Protein AF-A0A1Y2MIF7-F1 (afdb_monomer_lite)

Radius of gyration: 15.3 Å; chains: 1; bounding box: 38×21×33 Å

Organism: Pseudonocardia autotrophica (NCBI:txid2074)

Foldseek 3Di:
DWAFDFDDLVVQPADPPPRHRDPVVQVCCCVPPVRTDDTDDDCPDDDDDDPPDDDDDD

Secondary structure (DSSP, 8-state):
-PEEEE--GGGG--BTTTB---SHHHHHHHHHHTTEEEEE---SS-----TT------

pLDDT: mean 92.42, std 6.51, range [62.06, 97.81]

Sequence (58 aa):
MATPIARCVMVTRAQPGGIDIDREVPRRIHRDRARNLSVGGSVTDPGLVQIGDELTTT

Structure (mmCIF, N/CA/C/O backbone):
data_AF-A0A1Y2MIF7-F1
#
_entry.id   AF-A0A1Y2MIF7-F1
#
loop_
_atom_site.group_PDB
_atom_site.id
_atom_site.type_symbol
_atom_site.label_atom_id
_atom_site.label_alt_id
_atom_site.label_comp_id
_atom_site.label_asym_id
_atom_site.label_entity_id
_atom_site.label_seq_id
_atom_site.pdbx_PDB_ins_code
_atom_site.Cartn_x
_atom_site.Cartn_y
_atom_site.Cartn_z
_atom_site.occupancy
_atom_site.B_iso_or_equiv
_atom_site.auth_seq_id
_atom_site.auth_comp_id
_atom_site.auth_asym_id
_atom_site.auth_atom_id
_atom_site.pdbx_PDB_model_num
ATOM 1 N N . MET A 1 1 ? -12.767 8.566 -1.388 1.00 62.06 1 MET A N 1
ATOM 2 C CA . MET A 1 1 ? -11.941 7.755 -2.315 1.00 62.06 1 MET A CA 1
ATOM 3 C C . MET A 1 1 ? -10.496 7.813 -1.858 1.00 62.06 1 MET A C 1
ATOM 5 O O . MET A 1 1 ? -10.005 8.909 -1.621 1.00 62.06 1 MET A O 1
ATOM 9 N N . ALA A 1 2 ? -9.840 6.664 -1.696 1.00 76.19 2 ALA A N 1
ATOM 10 C CA . ALA A 1 2 ? -8.451 6.621 -1.251 1.00 76.19 2 ALA A CA 1
ATOM 11 C C . ALA A 1 2 ? -7.505 7.016 -2.400 1.00 76.19 2 ALA A C 1
ATOM 13 O O . ALA A 1 2 ? -7.633 6.511 -3.517 1.00 76.19 2 ALA A O 1
ATOM 14 N N . THR A 1 3 ? -6.571 7.930 -2.140 1.00 88.56 3 THR A N 1
ATOM 15 C CA . THR A 1 3 ? -5.649 8.442 -3.166 1.00 88.56 3 THR A CA 1
ATOM 16 C C . THR A 1 3 ? -4.485 7.466 -3.346 1.00 88.56 3 THR A C 1
ATOM 18 O O . THR A 1 3 ? -3.837 7.144 -2.348 1.00 88.56 3 THR A O 1
ATOM 21 N N . PRO A 1 4 ? -4.167 6.995 -4.568 1.00 92.50 4 PRO A N 1
ATOM 22 C CA . PRO A 1 4 ? -2.979 6.179 -4.800 1.00 92.50 4 PRO A CA 1
ATOM 23 C C . PRO A 1 4 ? -1.701 6.922 -4.404 1.00 92.50 4 PRO A C 1
ATOM 25 O O . PRO A 1 4 ? -1.523 8.091 -4.742 1.00 92.50 4 PRO A O 1
ATOM 28 N N . ILE A 1 5 ? -0.793 6.234 -3.713 1.00 94.25 5 ILE A N 1
ATOM 29 C CA . ILE A 1 5 ? 0.471 6.803 -3.242 1.00 94.25 5 ILE A CA 1
ATOM 30 C C . ILE A 1 5 ? 1.646 6.074 -3.891 1.00 94.25 5 ILE A C 1
ATOM 32 O O . ILE A 1 5 ? 1.816 4.855 -3.740 1.00 94.25 5 ILE A O 1
ATOM 36 N N . ALA A 1 6 ? 2.485 6.854 -4.574 1.00 94.88 6 ALA A N 1
ATOM 37 C CA . ALA A 1 6 ? 3.710 6.378 -5.192 1.00 94.88 6 ALA A CA 1
ATOM 38 C C . ALA A 1 6 ? 4.781 6.043 -4.142 1.00 94.88 6 ALA A C 1
ATOM 40 O O . ALA A 1 6 ? 4.968 6.762 -3.158 1.00 94.88 6 ALA A O 1
ATOM 41 N N . ARG A 1 7 ? 5.539 4.967 -4.367 1.00 94.56 7 ARG A N 1
ATOM 42 C CA . ARG A 1 7 ? 6.694 4.610 -3.536 1.00 94.56 7 ARG A CA 1
ATOM 43 C C . ARG A 1 7 ? 7.968 5.252 -4.067 1.00 94.56 7 ARG A C 1
ATOM 45 O O . ARG A 1 7 ? 8.269 5.190 -5.256 1.00 94.56 7 ARG A O 1
ATOM 52 N N . CYS A 1 8 ? 8.735 5.843 -3.157 1.00 91.38 8 CYS A N 1
ATOM 53 C CA . CYS A 1 8 ? 10.079 6.342 -3.420 1.00 91.38 8 CYS A CA 1
ATOM 54 C C . CYS A 1 8 ? 11.137 5.303 -3.014 1.00 91.38 8 CYS A C 1
ATOM 56 O O . CYS A 1 8 ? 10.815 4.257 -2.450 1.00 91.38 8 CYS A O 1
ATOM 58 N N . VAL A 1 9 ? 12.413 5.625 -3.245 1.00 92.81 9 VAL A N 1
ATOM 59 C CA . VAL A 1 9 ? 13.579 4.776 -2.928 1.00 92.81 9 VAL A CA 1
ATOM 60 C C . VAL A 1 9 ? 13.630 4.291 -1.473 1.00 92.81 9 VAL A C 1
ATOM 62 O O . VAL A 1 9 ? 14.271 3.294 -1.179 1.00 92.81 9 VAL A O 1
ATOM 65 N N . MET A 1 10 ? 12.909 4.937 -0.555 1.00 92.81 10 MET A N 1
ATOM 66 C CA . MET A 1 10 ? 12.852 4.542 0.855 1.00 92.81 10 MET A CA 1
ATOM 67 C C . MET A 1 10 ? 12.453 3.075 1.074 1.00 92.81 10 MET A C 1
ATOM 69 O O . MET A 1 10 ? 12.862 2.497 2.075 1.00 92.81 10 MET A O 1
ATOM 73 N N . VAL A 1 11 ? 11.706 2.462 0.146 1.00 91.38 11 VAL A N 1
ATOM 74 C CA . VAL A 1 11 ? 11.335 1.034 0.218 1.00 91.38 11 VAL A CA 1
ATOM 75 C C . VAL A 1 11 ? 12.502 0.062 0.032 1.00 91.38 11 VAL A C 1
ATOM 77 O O . VAL A 1 11 ? 12.314 -1.122 0.267 1.00 91.38 11 VAL A O 1
ATOM 80 N N . THR A 1 12 ? 13.682 0.523 -0.394 1.00 92.62 12 THR A N 1
ATOM 81 C CA . THR A 1 12 ? 14.858 -0.343 -0.611 1.00 92.62 12 THR A CA 1
ATOM 82 C C . THR A 1 12 ? 15.830 -0.348 0.554 1.00 92.62 12 THR A C 1
ATOM 84 O O . THR A 1 12 ? 16.928 -0.878 0.417 1.00 92.62 12 THR A O 1
ATOM 87 N N . ARG A 1 13 ? 15.530 0.339 1.658 1.00 92.06 13 ARG A N 1
ATOM 88 C CA . ARG A 1 13 ? 16.454 0.384 2.795 1.00 92.06 13 ARG A CA 1
ATOM 89 C C . ARG A 1 13 ? 16.558 -1.004 3.423 1.00 92.06 13 ARG A C 1
ATOM 91 O O . ARG A 1 13 ? 15.524 -1.608 3.702 1.00 92.06 13 ARG A O 1
ATOM 98 N N . ALA A 1 14 ? 17.786 -1.449 3.692 1.00 95.31 14 ALA A N 1
ATOM 99 C CA . ALA A 1 14 ? 18.023 -2.667 4.460 1.00 95.31 14 ALA A CA 1
ATOM 100 C C . ALA A 1 14 ? 17.283 -2.599 5.804 1.00 95.31 14 ALA A C 1
ATOM 102 O O . ALA A 1 14 ? 17.220 -1.530 6.421 1.00 95.31 14 ALA A O 1
ATOM 103 N N . GLN A 1 15 ? 16.715 -3.723 6.233 1.00 93.31 15 GLN A N 1
ATOM 104 C CA . GLN A 1 15 ? 16.027 -3.849 7.514 1.00 93.31 15 GLN A CA 1
ATOM 105 C C . GLN A 1 15 ? 16.843 -4.720 8.475 1.00 93.31 15 GLN A C 1
ATOM 107 O O . GLN A 1 15 ? 17.526 -5.655 8.042 1.00 93.31 15 GLN A O 1
ATOM 112 N N . PRO A 1 16 ? 16.759 -4.456 9.790 1.00 94.00 16 PRO A N 1
ATOM 113 C CA . PRO A 1 16 ? 17.267 -5.378 10.797 1.00 94.00 16 PRO A CA 1
ATOM 114 C C . PRO A 1 16 ? 16.715 -6.795 10.582 1.00 94.00 16 PRO A C 1
ATOM 116 O O . PRO A 1 16 ? 15.578 -6.962 10.148 1.00 94.00 16 PRO A O 1
ATOM 119 N N . GLY A 1 17 ? 17.513 -7.817 10.901 1.00 92.19 17 GLY A N 1
ATOM 120 C CA . GLY A 1 17 ? 17.107 -9.217 10.716 1.00 92.19 17 GLY A CA 1
ATOM 121 C C . GLY A 1 17 ? 17.463 -9.821 9.353 1.00 92.19 17 GLY A C 1
ATOM 122 O O . GLY A 1 17 ? 16.923 -10.864 9.004 1.00 92.19 17 GLY A O 1
ATOM 123 N N . GLY A 1 18 ? 18.387 -9.202 8.607 1.00 88.81 18 GLY A N 1
ATOM 124 C CA . GLY A 1 18 ? 19.006 -9.816 7.424 1.00 88.81 18 GLY A CA 1
ATOM 125 C C . GLY A 1 18 ? 18.292 -9.548 6.100 1.00 88.81 18 GLY A C 1
ATOM 126 O O . GLY A 1 18 ? 18.470 -10.307 5.153 1.00 88.81 18 GLY A O 1
ATOM 127 N N . ILE A 1 19 ? 17.484 -8.487 6.016 1.00 92.00 19 ILE A N 1
ATOM 128 C CA . ILE A 1 19 ? 16.908 -8.044 4.742 1.00 92.00 19 ILE A CA 1
ATOM 129 C C . ILE A 1 19 ? 17.817 -6.958 4.174 1.00 92.00 19 ILE A C 1
ATOM 131 O O . ILE A 1 19 ? 17.774 -5.809 4.616 1.00 92.00 19 ILE A O 1
ATOM 135 N N . ASP A 1 20 ? 18.647 -7.326 3.204 1.00 94.94 20 ASP A N 1
ATOM 136 C CA . ASP A 1 20 ? 19.559 -6.402 2.533 1.00 94.94 20 ASP A CA 1
ATOM 137 C C . ASP A 1 20 ? 18.831 -5.409 1.615 1.00 94.94 20 ASP A C 1
ATOM 139 O O . ASP A 1 20 ? 17.633 -5.510 1.337 1.00 94.94 20 ASP A O 1
ATOM 143 N N . ILE A 1 21 ? 19.573 -4.410 1.129 1.00 95.38 21 ILE A N 1
ATOM 144 C CA . ILE A 1 21 ? 19.067 -3.475 0.121 1.00 95.38 21 ILE A CA 1
ATOM 145 C C . ILE A 1 21 ? 18.685 -4.248 -1.143 1.00 95.38 21 ILE A C 1
ATOM 147 O O . ILE A 1 21 ? 19.553 -4.788 -1.827 1.00 95.38 21 ILE A O 1
ATOM 151 N N . ASP A 1 22 ? 17.412 -4.172 -1.524 1.00 92.50 22 ASP A N 1
ATOM 152 C CA . ASP A 1 22 ? 16.924 -4.699 -2.796 1.00 92.50 22 ASP A CA 1
ATOM 153 C C . ASP A 1 22 ? 16.428 -3.567 -3.709 1.00 92.50 22 ASP A C 1
ATOM 155 O O . ASP A 1 22 ? 15.405 -2.920 -3.466 1.00 92.50 22 ASP A O 1
ATOM 159 N N . ARG A 1 23 ? 17.171 -3.319 -4.794 1.00 93.56 23 ARG A N 1
ATOM 160 C CA . ARG A 1 23 ? 16.825 -2.303 -5.801 1.00 93.56 23 ARG A CA 1
ATOM 161 C C . ARG A 1 23 ? 15.825 -2.799 -6.845 1.00 93.56 23 ARG A C 1
ATOM 163 O O . ARG A 1 23 ? 15.282 -1.965 -7.571 1.00 93.56 23 ARG A O 1
ATOM 170 N N . GLU A 1 24 ? 15.551 -4.098 -6.926 1.00 93.50 24 GLU A N 1
ATOM 171 C CA . GLU A 1 24 ? 14.502 -4.624 -7.801 1.00 93.50 24 GLU A CA 1
ATOM 172 C C . GLU A 1 24 ? 13.105 -4.256 -7.301 1.00 93.50 24 GLU A C 1
ATOM 174 O O . GLU A 1 24 ? 12.210 -4.036 -8.116 1.00 93.50 24 GLU A O 1
ATOM 179 N N . VAL A 1 25 ? 12.923 -4.053 -5.992 1.00 92.25 25 VAL A N 1
ATOM 180 C CA . VAL A 1 25 ? 11.641 -3.634 -5.402 1.00 92.25 25 VAL A CA 1
ATOM 181 C C . VAL A 1 25 ? 11.045 -2.391 -6.097 1.00 92.25 25 VAL A C 1
ATOM 183 O O . VAL A 1 25 ? 9.963 -2.496 -6.681 1.00 92.25 25 VAL A O 1
ATOM 186 N N . PRO A 1 26 ? 11.696 -1.208 -6.125 1.00 94.19 26 PRO A N 1
ATOM 187 C CA . PRO A 1 26 ? 11.138 -0.024 -6.774 1.00 94.19 26 PRO A CA 1
ATOM 188 C C . PRO A 1 26 ? 11.101 -0.150 -8.298 1.00 94.19 26 PRO A C 1
ATOM 190 O O . PRO A 1 26 ? 10.217 0.441 -8.916 1.00 94.19 26 PRO A O 1
ATOM 193 N N . ARG A 1 27 ? 12.009 -0.925 -8.915 1.00 94.69 27 ARG A N 1
ATOM 194 C CA . ARG A 1 27 ? 11.990 -1.194 -10.365 1.00 94.69 27 ARG A CA 1
ATOM 195 C C . ARG A 1 27 ? 10.718 -1.938 -10.755 1.00 94.69 27 ARG A C 1
ATOM 197 O O . ARG A 1 27 ? 10.046 -1.541 -11.705 1.00 94.69 27 ARG A O 1
ATOM 204 N N . ARG A 1 28 ? 10.352 -2.961 -9.982 1.00 95.56 28 ARG A N 1
ATOM 205 C CA . ARG A 1 28 ? 9.123 -3.731 -10.167 1.00 95.56 28 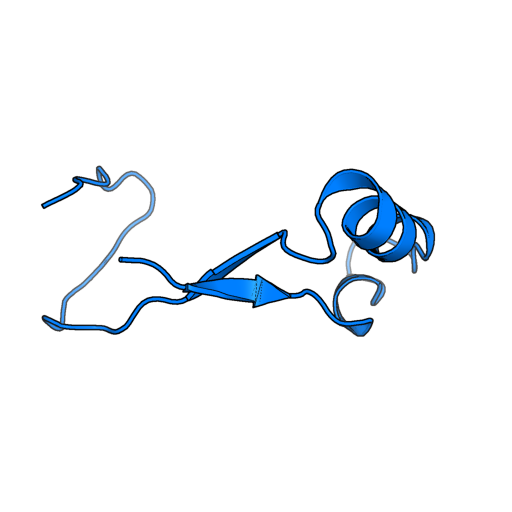ARG A CA 1
ATOM 206 C C . ARG A 1 28 ? 7.881 -2.888 -9.903 1.00 95.56 28 ARG A C 1
ATOM 208 O O . ARG A 1 28 ? 6.969 -2.874 -10.717 1.00 95.56 28 ARG A O 1
ATOM 215 N N . ILE A 1 29 ? 7.863 -2.115 -8.817 1.00 95.38 29 ILE A N 1
ATOM 216 C CA . ILE A 1 29 ? 6.744 -1.208 -8.503 1.00 95.38 29 ILE A CA 1
ATOM 217 C C . ILE A 1 29 ? 6.542 -0.166 -9.617 1.00 95.38 29 ILE A C 1
ATOM 219 O O . ILE A 1 29 ? 5.408 0.161 -9.970 1.00 95.38 29 ILE A O 1
ATOM 223 N N . HIS A 1 30 ? 7.626 0.347 -10.204 1.00 94.56 30 HIS A N 1
ATOM 224 C CA . HIS A 1 30 ? 7.552 1.268 -11.334 1.00 94.56 30 HIS A CA 1
ATOM 225 C C . HIS A 1 30 ? 6.969 0.594 -12.581 1.00 94.56 30 HIS A C 1
ATOM 227 O O . HIS A 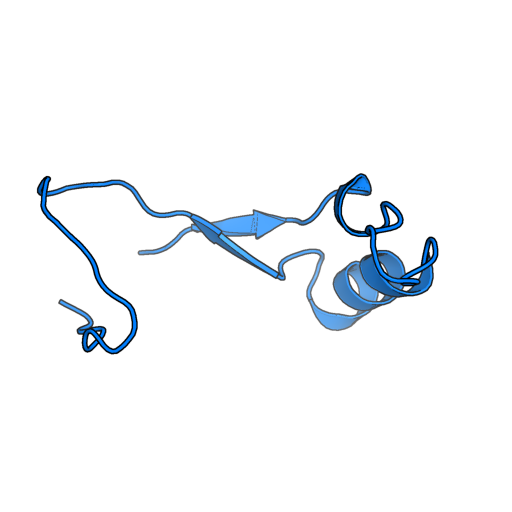1 30 ? 5.998 1.103 -13.138 1.00 94.56 30 HIS A O 1
ATOM 233 N N . ARG A 1 31 ? 7.539 -0.550 -12.980 1.00 96.50 31 ARG A N 1
ATOM 234 C CA . ARG A 1 31 ? 7.157 -1.302 -14.183 1.00 96.50 31 ARG A CA 1
ATOM 235 C C . ARG A 1 31 ? 5.716 -1.803 -14.123 1.00 96.50 31 ARG A C 1
ATOM 237 O O . ARG A 1 31 ? 4.973 -1.622 -15.078 1.00 96.50 31 ARG A O 1
ATOM 244 N N . ASP A 1 32 ? 5.333 -2.393 -12.996 1.00 97.25 32 ASP A N 1
ATOM 245 C CA . ASP A 1 32 ? 4.097 -3.170 -12.898 1.00 97.25 32 ASP A CA 1
ATOM 246 C C . ASP A 1 32 ? 2.931 -2.341 -12.342 1.00 97.25 32 ASP A C 1
ATOM 248 O O . ASP A 1 32 ? 1.774 -2.720 -12.503 1.00 97.25 32 ASP A O 1
ATOM 252 N N . ARG A 1 33 ? 3.209 -1.234 -11.632 1.00 95.50 33 ARG A N 1
ATOM 253 C CA . ARG A 1 33 ? 2.180 -0.481 -10.885 1.00 95.50 33 ARG A CA 1
ATOM 254 C C . ARG A 1 33 ? 2.245 1.034 -11.051 1.00 95.50 33 ARG A C 1
ATOM 256 O O . ARG A 1 33 ? 1.680 1.763 -10.238 1.00 95.50 33 ARG A O 1
ATOM 263 N N . ALA A 1 34 ? 2.965 1.536 -12.057 1.00 94.94 34 ALA A N 1
ATOM 264 C CA . ALA A 1 34 ? 3.157 2.974 -12.278 1.00 94.94 34 ALA A CA 1
ATOM 265 C C . ALA A 1 34 ? 3.655 3.724 -11.021 1.00 94.94 34 ALA A C 1
ATOM 267 O O . ALA A 1 34 ? 3.370 4.907 -10.824 1.00 94.94 34 ALA A O 1
ATOM 268 N N . ARG A 1 35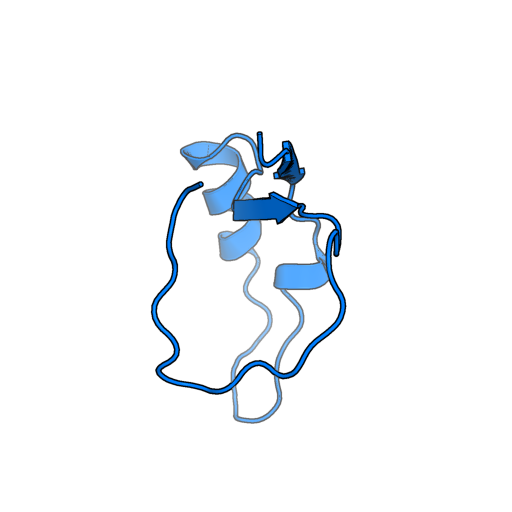 ? 4.441 3.026 -10.186 1.00 95.25 35 ARG A N 1
ATOM 269 C CA . ARG A 1 35 ? 4.966 3.432 -8.869 1.00 95.25 35 ARG A CA 1
ATOM 270 C C . ARG A 1 35 ? 4.005 3.307 -7.680 1.00 95.25 35 AR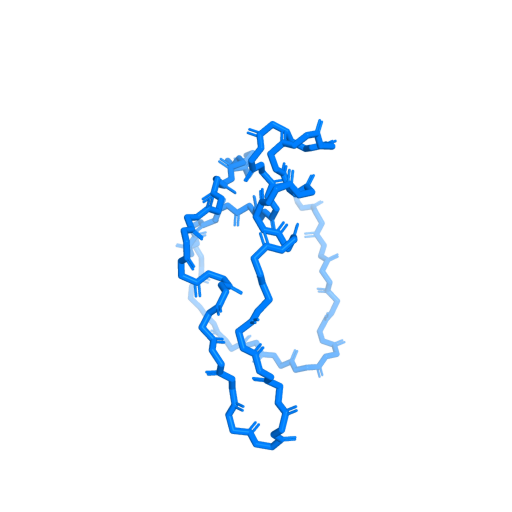G A C 1
ATOM 272 O O . ARG A 1 35 ? 4.451 3.516 -6.553 1.00 95.25 35 ARG A O 1
ATOM 279 N N . ASN A 1 36 ? 2.740 2.953 -7.878 1.00 96.06 36 ASN A N 1
ATOM 280 C CA . ASN A 1 36 ? 1.728 2.952 -6.821 1.00 96.06 36 ASN A CA 1
ATOM 281 C C . ASN A 1 36 ? 1.676 1.608 -6.074 1.00 96.06 36 ASN A C 1
ATOM 283 O O . ASN A 1 36 ? 1.379 0.567 -6.655 1.00 96.06 3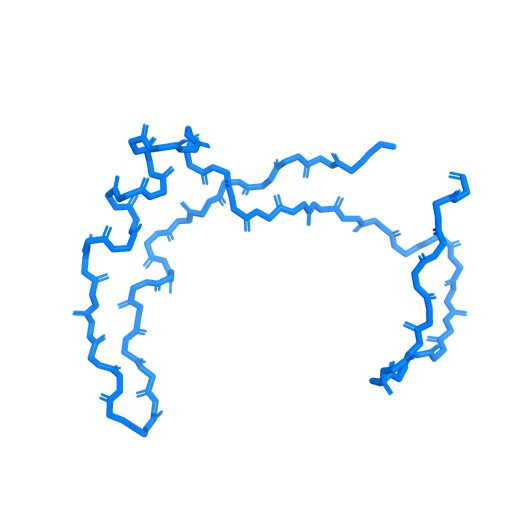6 ASN A O 1
ATOM 287 N N . LEU A 1 37 ? 1.954 1.630 -4.766 1.00 95.31 37 LEU A N 1
ATOM 288 C CA . LEU A 1 37 ? 1.898 0.442 -3.892 1.00 95.31 37 LEU A CA 1
ATOM 289 C C . LEU A 1 37 ? 1.266 0.747 -2.524 1.00 95.31 37 LEU A C 1
ATOM 291 O O . LEU A 1 37 ? 1.571 0.105 -1.526 1.00 95.31 37 LEU A O 1
ATOM 295 N N . SER A 1 38 ? 0.438 1.779 -2.444 1.00 93.56 38 SER A N 1
ATOM 296 C CA . SER A 1 38 ? -0.246 2.161 -1.210 1.00 93.56 38 SER A CA 1
ATOM 297 C C . SER A 1 38 ? -1.394 3.105 -1.531 1.00 93.56 38 SER A C 1
ATOM 299 O O . SER A 1 38 ? -1.433 3.687 -2.618 1.00 93.56 38 SER A O 1
ATOM 301 N N . VAL A 1 39 ? -2.293 3.281 -0.572 1.00 93.19 39 VAL A N 1
ATOM 302 C CA . VAL A 1 39 ? -3.317 4.322 -0.597 1.00 93.19 39 VAL A CA 1
ATOM 303 C C . VAL A 1 39 ? -3.125 5.261 0.589 1.00 93.19 39 VAL A C 1
ATOM 305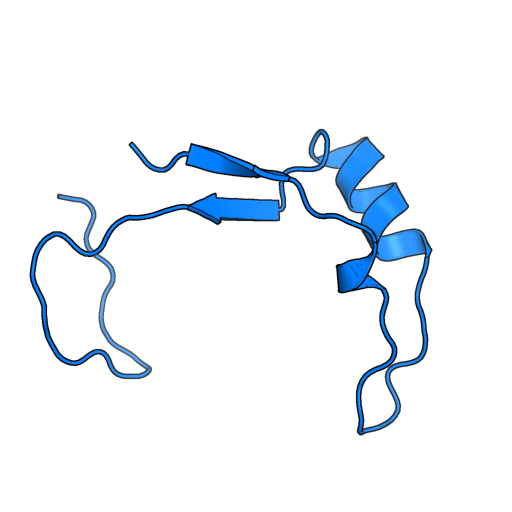 O O . VAL A 1 39 ? -2.623 4.851 1.634 1.00 93.19 39 VAL A O 1
ATOM 308 N N . GLY A 1 40 ? -3.492 6.524 0.409 1.00 90.94 40 GLY A N 1
ATOM 309 C CA . GLY A 1 40 ? -3.577 7.514 1.473 1.00 90.94 40 GLY A CA 1
ATOM 310 C C . GLY A 1 40 ? -5.015 7.637 1.965 1.00 90.94 40 GLY A C 1
ATOM 311 O O . GLY A 1 40 ? -5.949 7.632 1.159 1.00 90.94 40 GLY A O 1
ATOM 312 N N . GLY A 1 41 ? -5.174 7.768 3.279 1.00 89.06 41 GLY A N 1
ATOM 313 C CA . GLY A 1 41 ? -6.444 8.048 3.939 1.00 89.06 41 GLY A CA 1
ATOM 314 C C . GLY A 1 41 ? -6.281 9.152 4.979 1.00 89.06 41 GLY A C 1
ATOM 315 O O . GLY A 1 41 ? -5.174 9.412 5.452 1.00 89.06 41 GLY A O 1
ATOM 316 N N . SER A 1 42 ? -7.391 9.799 5.317 1.00 91.12 42 SER A N 1
ATOM 317 C CA . SER A 1 42 ? -7.476 10.771 6.407 1.00 91.12 42 SER A CA 1
ATOM 318 C C . SER A 1 42 ? -8.268 10.163 7.556 1.00 91.12 42 SER A C 1
ATOM 320 O O . SER A 1 42 ? -9.236 9.444 7.320 1.00 91.12 42 SER A O 1
ATOM 322 N N . VAL A 1 43 ? -7.875 10.468 8.791 1.00 92.56 43 VAL A N 1
ATOM 323 C CA . VAL A 1 43 ? -8.666 10.117 9.975 1.00 92.56 43 VAL A CA 1
ATOM 324 C C . VAL A 1 43 ? -9.875 11.049 10.017 1.00 92.56 43 VAL A C 1
ATOM 326 O O . VAL A 1 43 ? -9.711 12.251 10.214 1.00 92.56 43 VAL A O 1
ATOM 329 N N . THR A 1 44 ? -11.068 10.509 9.776 1.00 93.62 44 THR A N 1
ATOM 330 C CA . THR A 1 44 ? -12.334 11.262 9.837 1.00 93.62 44 THR A CA 1
ATOM 331 C C . THR A 1 44 ? -13.000 11.176 11.204 1.00 93.62 44 THR A C 1
ATOM 333 O O . THR A 1 44 ? -13.704 12.104 11.584 1.00 93.62 44 THR A O 1
ATOM 336 N N . ASP A 1 45 ? -12.754 10.087 11.934 1.00 93.75 45 ASP A N 1
ATOM 337 C CA . ASP A 1 45 ? -13.226 9.856 13.298 1.00 93.75 45 ASP A CA 1
ATOM 338 C C . ASP A 1 45 ? -12.090 9.219 14.126 1.00 93.75 45 ASP A C 1
ATOM 340 O O . ASP A 1 45 ? -11.564 8.175 13.724 1.00 93.75 45 ASP A O 1
ATOM 344 N N . PRO A 1 46 ? -11.614 9.858 15.211 1.00 97.00 46 PRO A N 1
ATOM 345 C CA . PRO A 1 46 ? -10.553 9.306 16.048 1.00 97.00 46 PRO A CA 1
ATOM 346 C C . PRO A 1 46 ? -11.025 8.106 16.876 1.00 97.00 46 PRO A C 1
ATOM 348 O O . PRO A 1 46 ? -12.079 8.139 17.500 1.00 97.00 46 PRO A O 1
ATOM 351 N N . GLY A 1 47 ? -10.186 7.078 16.986 1.00 96.06 47 GLY A N 1
ATOM 352 C CA . GLY A 1 47 ? -10.498 5.891 17.777 1.00 96.06 47 GLY A CA 1
ATOM 353 C C . GLY A 1 47 ? -9.313 4.941 17.900 1.00 96.06 47 GLY A C 1
ATOM 354 O O . GLY A 1 47 ? -8.210 5.233 17.432 1.00 96.06 47 GLY A O 1
ATOM 355 N N . LEU A 1 48 ? -9.546 3.805 18.556 1.00 97.44 48 LEU A N 1
ATOM 356 C CA . LEU A 1 48 ? -8.576 2.717 18.641 1.00 97.44 48 LEU A CA 1
ATOM 357 C C . LEU A 1 48 ? -8.747 1.766 17.456 1.00 97.44 48 LEU A C 1
ATOM 359 O O . LEU A 1 48 ? -9.861 1.543 16.994 1.00 97.44 48 LEU A O 1
ATOM 363 N N . VAL A 1 49 ? -7.632 1.193 17.012 1.00 96.25 49 VAL A N 1
ATOM 364 C CA . VAL A 1 49 ? -7.587 0.108 16.028 1.00 96.25 49 VAL A CA 1
ATOM 365 C C . VAL A 1 49 ? -6.710 -1.011 16.571 1.00 96.25 49 VAL A C 1
ATOM 367 O O . VAL A 1 49 ? -5.711 -0.754 17.254 1.00 96.25 49 VAL A O 1
ATOM 370 N N . GLN A 1 50 ? -7.068 -2.251 16.277 1.00 97.75 50 GLN A N 1
ATOM 371 C CA . GLN A 1 50 ? -6.361 -3.448 16.703 1.00 97.75 50 GLN A CA 1
ATOM 372 C C . GLN A 1 50 ? -6.136 -4.406 15.529 1.00 97.75 50 GLN A C 1
ATOM 374 O O . GLN A 1 50 ? -6.801 -4.366 14.494 1.00 97.75 50 GLN A O 1
ATOM 379 N N . ILE A 1 51 ? -5.139 -5.281 15.678 1.00 97.81 51 ILE A N 1
ATOM 380 C CA . ILE A 1 51 ? -4.917 -6.362 14.715 1.00 97.81 51 ILE A CA 1
ATOM 381 C C . ILE A 1 51 ? -6.121 -7.301 14.777 1.00 97.81 51 ILE A C 1
ATOM 383 O O . ILE A 1 51 ? -6.444 -7.816 15.845 1.00 97.81 51 ILE A O 1
ATOM 387 N N . GLY A 1 52 ? -6.723 -7.559 13.619 1.00 97.38 52 GLY A N 1
ATOM 388 C CA . GLY A 1 52 ? -7.905 -8.411 13.495 1.00 97.38 52 GLY A CA 1
ATOM 389 C C . GLY A 1 52 ? -9.214 -7.641 13.337 1.00 97.38 52 GLY A C 1
ATOM 390 O O . GLY A 1 52 ? -10.220 -8.277 13.035 1.00 97.38 52 GLY A O 1
ATOM 391 N N . ASP A 1 53 ? -9.203 -6.312 13.470 1.00 96.75 53 ASP A N 1
ATOM 392 C CA . ASP A 1 53 ? -10.379 -5.489 13.186 1.00 96.75 53 ASP A CA 1
ATOM 393 C C . ASP A 1 53 ? -10.826 -5.653 11.727 1.00 96.75 53 ASP A C 1
ATOM 395 O O . ASP A 1 53 ? -10.014 -5.660 10.793 1.00 96.75 53 ASP A O 1
ATOM 399 N N . GLU A 1 54 ? -12.137 -5.774 11.527 1.00 96.25 54 GLU A N 1
ATOM 400 C CA . GLU A 1 54 ? -12.734 -5.838 10.198 1.00 96.25 54 GLU A CA 1
ATOM 401 C C . GLU A 1 54 ? -12.664 -4.471 9.504 1.00 96.25 54 GLU A C 1
ATOM 403 O O . GLU A 1 54 ? -13.033 -3.440 10.069 1.00 96.25 54 GLU A O 1
ATOM 408 N N . LEU A 1 55 ? -12.234 -4.466 8.239 1.00 93.00 55 LEU A N 1
ATOM 409 C CA . LEU A 1 55 ? -12.266 -3.276 7.397 1.00 93.00 55 LEU A CA 1
ATOM 410 C C . LEU A 1 55 ? -13.570 -3.235 6.597 1.00 93.00 55 LEU A C 1
ATOM 412 O O . LEU A 1 55 ? -13.778 -4.051 5.700 1.00 93.00 55 LEU A O 1
ATOM 416 N N . THR A 1 56 ? -14.408 -2.239 6.870 1.00 91.12 56 THR A N 1
ATOM 417 C CA . THR A 1 56 ? -15.641 -1.988 6.118 1.00 91.12 56 THR A CA 1
ATOM 418 C C . THR A 1 56 ? -15.450 -0.811 5.161 1.00 91.12 56 THR A C 1
ATOM 420 O O . THR A 1 56 ? -14.787 0.176 5.481 1.00 91.12 56 THR A O 1
ATOM 423 N N . THR A 1 57 ? -15.996 -0.917 3.947 1.00 81.75 57 THR A N 1
ATOM 424 C CA . THR A 1 57 ? -16.070 0.211 3.008 1.00 81.75 57 THR A CA 1
ATOM 425 C C . THR A 1 57 ? -17.419 0.891 3.187 1.00 81.75 57 THR A C 1
ATOM 427 O O . THR A 1 57 ? -18.432 0.366 2.721 1.00 81.75 57 THR A O 1
ATOM 430 N N . THR A 1 58 ? -17.436 2.015 3.893 1.00 64.94 58 THR A N 1
ATOM 431 C CA . THR A 1 58 ? -18.584 2.927 3.940 1.00 64.94 58 THR A CA 1
ATOM 432 C C . THR A 1 58 ? -18.672 3.796 2.693 1.00 64.94 58 THR A C 1
ATOM 434 O O . THR A 1 58 ? -17.613 4.123 2.102 1.00 64.94 58 THR A O 1
#